Protein AF-X1BWJ1-F1 (afdb_monomer_lite)

Structure (mmCIF, N/CA/C/O backbone):
data_AF-X1BWJ1-F1
#
_entry.id   AF-X1BWJ1-F1
#
loop_
_atom_site.group_PDB
_atom_site.id
_atom_site.type_symbol
_atom_site.label_atom_id
_atom_site.label_alt_id
_atom_site.label_comp_id
_atom_site.label_asym_id
_atom_site.label_entity_id
_atom_site.label_seq_id
_atom_site.pdbx_PDB_ins_code
_atom_site.Cartn_x
_atom_site.Cartn_y
_atom_site.Cartn_z
_atom_site.occupancy
_atom_site.B_iso_or_equiv
_atom_site.auth_seq_id
_atom_site.auth_comp_id
_atom_site.auth_asym_id
_atom_site.auth_atom_id
_atom_site.pdbx_PDB_model_num
ATOM 1 N N . SER A 1 1 ? -32.780 -5.881 1.214 1.00 58.94 1 SER A N 1
ATOM 2 C CA . SER A 1 1 ? -31.706 -6.563 1.966 1.00 58.94 1 SER A CA 1
ATOM 3 C C . SER A 1 1 ? -30.610 -5.548 2.233 1.00 58.94 1 SER A C 1
ATOM 5 O O . SER A 1 1 ? -30.070 -4.997 1.285 1.00 58.94 1 SER A O 1
ATOM 7 N N . GLN A 1 2 ? -30.324 -5.221 3.494 1.00 59.91 2 GLN A N 1
ATOM 8 C CA . GLN A 1 2 ? -29.175 -4.366 3.814 1.00 59.91 2 GLN A CA 1
ATOM 9 C C . GLN A 1 2 ? -27.899 -5.117 3.380 1.00 59.91 2 GLN A C 1
ATOM 11 O O . GLN A 1 2 ? -27.811 -6.321 3.655 1.00 59.91 2 GLN A O 1
ATOM 16 N N . PRO A 1 3 ? -26.961 -4.490 2.648 1.00 76.75 3 PRO A N 1
ATOM 17 C CA . PRO A 1 3 ? -25.812 -5.194 2.094 1.00 76.75 3 PRO A CA 1
ATOM 18 C C . PRO A 1 3 ? -24.995 -5.833 3.216 1.00 76.75 3 PRO A C 1
ATOM 20 O O . PRO A 1 3 ? -24.876 -5.292 4.317 1.00 76.75 3 PRO A O 1
ATOM 23 N N . THR A 1 4 ? -24.425 -7.001 2.932 1.00 77.50 4 THR A N 1
ATOM 24 C CA . THR A 1 4 ? -23.675 -7.849 3.872 1.00 77.50 4 THR A CA 1
ATOM 25 C C . THR A 1 4 ? -22.637 -7.064 4.680 1.00 77.50 4 THR A C 1
ATOM 27 O O . THR A 1 4 ? -22.402 -7.370 5.846 1.00 77.50 4 THR A O 1
ATOM 30 N N . PHE A 1 5 ? -22.075 -6.013 4.079 1.00 83.88 5 PHE A N 1
ATOM 31 C CA . PHE A 1 5 ? -21.098 -5.116 4.683 1.00 83.88 5 PHE A CA 1
ATOM 32 C C . PHE A 1 5 ? -21.645 -4.302 5.865 1.00 83.88 5 PHE A C 1
ATOM 34 O O . PHE A 1 5 ? -21.020 -4.284 6.923 1.00 83.88 5 PHE A O 1
ATOM 41 N N . SER A 1 6 ? -22.835 -3.703 5.744 1.00 87.94 6 SER A N 1
ATOM 42 C CA . SER A 1 6 ? -23.442 -2.922 6.833 1.00 87.94 6 SER A CA 1
ATOM 43 C C . SER A 1 6 ? -23.671 -3.788 8.071 1.00 87.94 6 SER A C 1
ATOM 45 O O . SER A 1 6 ? -23.297 -3.410 9.175 1.00 87.94 6 SER A O 1
ATOM 47 N N . ARG A 1 7 ? -24.160 -5.022 7.879 1.00 88.19 7 ARG A N 1
ATOM 48 C CA . ARG A 1 7 ? -24.383 -5.963 8.988 1.00 88.19 7 ARG A CA 1
ATOM 49 C C . ARG A 1 7 ? -23.083 -6.395 9.676 1.00 88.19 7 ARG A C 1
ATOM 51 O O . ARG A 1 7 ? -23.094 -6.719 10.862 1.00 88.19 7 ARG A O 1
ATOM 58 N N . ILE A 1 8 ? -21.975 -6.463 8.936 1.00 89.31 8 ILE A N 1
ATOM 59 C CA . ILE A 1 8 ? -20.651 -6.766 9.499 1.00 89.31 8 ILE A CA 1
ATOM 60 C C . ILE A 1 8 ? -20.165 -5.589 10.353 1.00 89.31 8 ILE A C 1
ATOM 62 O O . ILE A 1 8 ? -19.704 -5.815 11.471 1.00 89.31 8 ILE A O 1
ATOM 66 N N . LEU A 1 9 ? -20.326 -4.359 9.859 1.00 92.56 9 LEU A N 1
ATOM 67 C CA . LEU A 1 9 ? -19.985 -3.126 10.574 1.00 92.56 9 LEU A CA 1
ATOM 68 C C . LEU A 1 9 ? -20.763 -2.981 11.883 1.00 92.56 9 LEU A C 1
ATOM 70 O O . LEU A 1 9 ? -20.151 -2.792 12.933 1.00 92.56 9 LEU A O 1
ATOM 74 N N . ASP A 1 10 ? -22.082 -3.173 11.848 1.00 94.12 10 ASP A N 1
ATOM 75 C CA . ASP A 1 10 ? -22.925 -3.074 13.045 1.00 94.12 10 ASP A CA 1
ATOM 76 C C . ASP A 1 10 ? -22.483 -4.068 14.128 1.00 94.12 10 ASP A C 1
ATOM 78 O O . ASP A 1 10 ? -22.333 -3.718 15.301 1.00 94.12 10 ASP A O 1
ATOM 82 N N . LYS A 1 11 ? -22.182 -5.311 13.732 1.00 92.25 11 LYS A N 1
ATOM 83 C CA . LYS A 1 11 ? -21.661 -6.334 14.650 1.00 92.25 11 LYS A CA 1
ATOM 84 C C . LYS A 1 11 ? -20.271 -5.996 15.188 1.00 92.25 11 LYS A C 1
ATOM 86 O O . LYS A 1 11 ? -19.964 -6.359 16.323 1.00 92.25 11 LYS A O 1
ATOM 91 N N . ALA A 1 12 ? -19.417 -5.359 14.390 1.00 91.19 12 ALA A N 1
ATOM 92 C CA . ALA A 1 12 ? -18.093 -4.934 14.831 1.00 91.19 12 ALA A CA 1
ATOM 93 C C . ALA A 1 12 ? -18.202 -3.834 15.894 1.00 91.19 12 ALA A C 1
ATOM 95 O O . ALA A 1 12 ? -17.608 -3.970 16.963 1.00 91.19 12 ALA A O 1
ATOM 96 N N . HIS A 1 13 ? -19.028 -2.811 15.652 1.00 94.00 13 HIS A N 1
ATOM 97 C CA . HIS A 1 13 ? -19.278 -1.743 16.619 1.00 94.00 13 HIS A CA 1
ATOM 98 C C . HIS A 1 13 ? -19.829 -2.286 17.938 1.00 94.00 13 HIS A C 1
ATOM 100 O O . HIS A 1 13 ? -19.282 -1.971 18.990 1.00 94.00 13 HIS A O 1
ATOM 106 N N . GLN A 1 14 ? -20.820 -3.182 17.894 1.00 94.06 14 GLN A N 1
ATOM 107 C CA . GLN A 1 14 ? -21.369 -3.805 19.104 1.00 94.06 14 GLN A CA 1
ATOM 108 C C . GLN A 1 14 ? -20.294 -4.504 19.949 1.00 94.06 14 GLN A C 1
ATOM 110 O O . GLN A 1 14 ? -20.240 -4.304 21.161 1.00 94.06 14 GLN A O 1
ATOM 115 N N . LYS A 1 15 ? -19.404 -5.286 19.323 1.00 91.00 15 LYS A N 1
ATOM 116 C CA . LYS A 1 15 ? -18.316 -5.985 20.030 1.00 91.00 15 LYS A CA 1
ATOM 117 C C . LYS A 1 15 ? -17.322 -5.021 20.672 1.00 91.00 15 LYS A C 1
ATOM 119 O O . LYS A 1 15 ? -16.887 -5.264 21.796 1.00 91.00 15 LYS A O 1
ATOM 124 N N . VAL A 1 16 ? -16.960 -3.949 19.966 1.00 91.88 16 VAL A N 1
ATOM 125 C CA . VAL A 1 16 ? -16.027 -2.935 20.475 1.00 91.88 16 VAL A CA 1
ATOM 126 C C . VAL A 1 16 ? -16.653 -2.181 21.643 1.00 91.88 16 VAL A C 1
ATOM 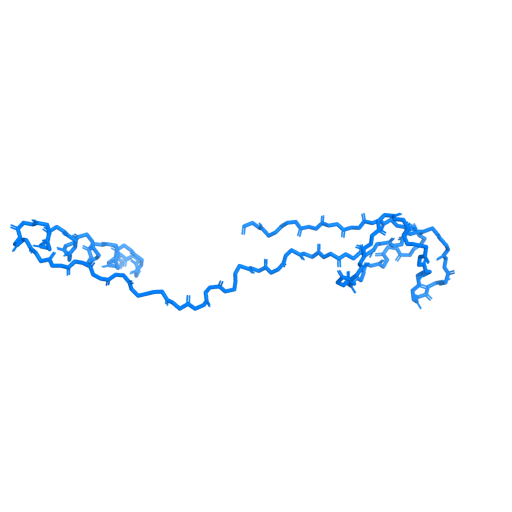128 O O . VAL A 1 16 ? -16.046 -2.106 22.707 1.00 91.88 16 VAL A O 1
ATOM 131 N N . THR A 1 17 ? -17.885 -1.692 21.489 1.00 94.88 17 THR A N 1
ATOM 132 C CA . THR A 1 17 ? -18.605 -0.980 22.552 1.00 94.88 17 THR A CA 1
ATOM 133 C C . THR A 1 17 ? -18.762 -1.848 23.795 1.00 94.88 17 THR A C 1
ATOM 135 O O . THR A 1 17 ? -18.483 -1.389 24.899 1.00 94.88 17 THR A O 1
ATOM 138 N N . GLN A 1 18 ? -19.132 -3.119 23.626 1.00 93.56 18 GLN A N 1
ATOM 139 C CA . GLN A 1 18 ? -19.242 -4.050 24.743 1.00 93.56 18 GLN A CA 1
ATOM 140 C C . GLN A 1 18 ? -17.902 -4.238 25.464 1.00 93.56 18 GLN A C 1
ATOM 142 O O . GLN A 1 18 ? -17.850 -4.213 26.690 1.00 93.56 18 GLN A O 1
ATOM 147 N N . ALA A 1 19 ? -16.813 -4.417 24.713 1.00 93.06 19 ALA A N 1
ATOM 148 C CA . ALA A 1 19 ? -15.495 -4.593 25.304 1.00 93.06 19 ALA A CA 1
ATOM 149 C C . ALA A 1 19 ? -15.041 -3.359 26.098 1.00 93.06 19 ALA A C 1
ATOM 151 O O . ALA A 1 19 ? -14.467 -3.517 27.171 1.00 93.06 19 ALA A O 1
ATOM 152 N N . LEU A 1 20 ? -15.345 -2.152 25.609 1.00 92.94 20 LEU A N 1
ATOM 153 C CA . LEU A 1 20 ? -15.023 -0.900 26.295 1.00 92.94 20 LEU A CA 1
ATOM 154 C C . LEU A 1 20 ? -15.826 -0.716 27.590 1.00 92.94 20 LEU A C 1
ATOM 156 O O . LEU A 1 20 ? -15.246 -0.359 28.609 1.00 92.94 20 LEU A O 1
ATOM 160 N N . ILE A 1 21 ? -17.137 -0.980 27.564 1.00 96.06 21 ILE A N 1
ATOM 161 C CA . ILE A 1 21 ? -18.015 -0.811 28.736 1.00 96.06 21 ILE A CA 1
ATOM 162 C C . ILE A 1 21 ? -17.694 -1.839 29.826 1.00 96.06 21 ILE A C 1
ATOM 164 O O . ILE A 1 21 ? -17.661 -1.504 31.005 1.00 96.06 21 ILE A O 1
ATOM 168 N N . GLU A 1 22 ? -17.448 -3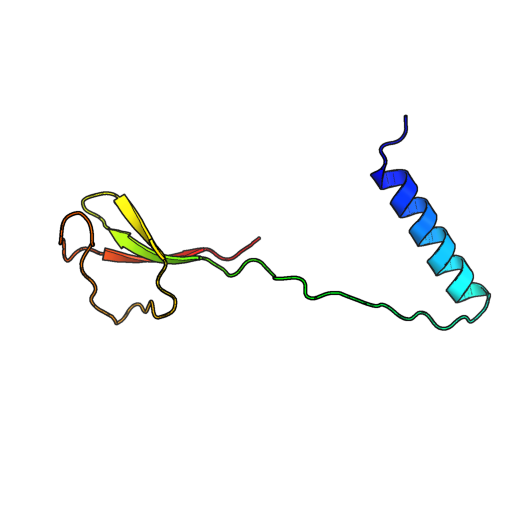.091 29.441 1.00 94.88 22 GLU A N 1
ATOM 169 C CA . GLU A 1 22 ? -17.206 -4.190 30.384 1.00 94.88 22 GLU A CA 1
ATOM 170 C C . GLU A 1 22 ? -15.724 -4.323 30.790 1.00 94.88 22 GLU A C 1
ATOM 172 O O . GLU A 1 22 ? -15.373 -5.231 31.540 1.00 94.88 22 GLU A O 1
ATOM 177 N N . GLY A 1 23 ? -14.837 -3.455 30.287 1.00 90.75 23 GLY A N 1
ATOM 178 C CA . GLY A 1 23 ? -13.403 -3.496 30.596 1.00 90.75 23 GLY A CA 1
ATOM 179 C C . GLY A 1 23 ? -12.683 -4.740 30.059 1.00 90.75 23 GLY A C 1
ATOM 180 O O . GLY A 1 23 ? -11.713 -5.210 30.654 1.00 90.75 23 GLY A O 1
ATOM 181 N N . LYS A 1 24 ? -13.154 -5.312 28.944 1.00 89.69 24 LYS A N 1
ATOM 182 C CA . LYS A 1 24 ? -12.542 -6.497 28.329 1.00 89.69 24 LYS A CA 1
ATOM 183 C C . LYS A 1 24 ? -11.258 -6.133 27.593 1.00 89.69 24 LYS A C 1
ATOM 185 O O . LYS A 1 24 ? -11.161 -5.108 26.923 1.00 89.69 24 LYS A O 1
ATOM 190 N N . TYR A 1 25 ? -10.304 -7.056 27.618 1.00 88.25 25 TYR A N 1
ATOM 191 C CA . TYR A 1 25 ? -9.111 -6.968 26.784 1.00 88.25 25 TYR A CA 1
ATOM 192 C C . TYR A 1 25 ? -9.462 -7.179 25.305 1.00 88.25 25 TYR A C 1
ATOM 194 O O . TYR A 1 25 ? -9.973 -8.234 24.922 1.00 88.25 25 TYR A O 1
ATOM 202 N N . ILE A 1 26 ? -9.153 -6.194 24.459 1.00 85.69 26 ILE A N 1
ATOM 203 C CA . ILE A 1 26 ? -9.277 -6.315 23.003 1.00 85.69 26 ILE A CA 1
ATOM 204 C C . ILE A 1 26 ? -7.938 -6.796 22.450 1.00 85.69 26 ILE A C 1
ATOM 206 O O . ILE A 1 26 ? -6.930 -6.099 22.543 1.00 85.69 26 ILE A O 1
ATOM 210 N N . ARG A 1 27 ? -7.927 -7.985 21.843 1.00 83.38 27 ARG A N 1
ATOM 211 C CA . ARG A 1 27 ? -6.757 -8.515 21.138 1.00 83.38 27 ARG A CA 1
ATOM 212 C C . ARG A 1 27 ? -7.050 -8.601 19.650 1.00 83.38 27 ARG A C 1
ATOM 214 O O . ARG A 1 27 ? -7.892 -9.385 19.218 1.00 83.38 27 ARG A O 1
ATOM 221 N N . VAL A 1 28 ? -6.356 -7.775 18.876 1.00 80.56 28 VAL A N 1
ATOM 222 C CA . VAL A 1 28 ? -6.440 -7.777 17.416 1.00 80.56 28 VAL A CA 1
ATOM 223 C C . VAL A 1 28 ? -5.440 -8.797 16.884 1.00 80.56 28 VAL A C 1
ATOM 225 O O . VAL A 1 28 ? -4.246 -8.701 17.158 1.00 80.56 28 VAL A O 1
ATOM 228 N N . TYR A 1 29 ? -5.932 -9.779 16.134 1.00 77.69 29 TYR A N 1
ATOM 229 C CA . TYR A 1 29 ? -5.098 -10.717 15.390 1.00 77.69 29 TYR A CA 1
ATOM 230 C C . TYR A 1 29 ? -5.205 -10.372 13.906 1.00 77.69 29 TYR A C 1
ATOM 232 O O . TYR A 1 29 ? -6.294 -10.416 13.335 1.00 77.69 29 TYR A O 1
ATOM 240 N N . GLY A 1 30 ? -4.083 -10.000 13.298 1.00 71.56 30 GLY A N 1
ATOM 241 C CA . GLY A 1 30 ? -3.951 -9.853 11.851 1.00 71.56 30 GLY A CA 1
ATOM 242 C C . GLY A 1 30 ? -3.276 -11.083 11.246 1.00 71.56 30 GLY A C 1
ATOM 243 O O . GLY A 1 30 ? -2.444 -11.716 11.893 1.00 71.56 30 GLY A O 1
ATOM 244 N N . GLY A 1 31 ? -3.633 -11.420 10.008 1.00 66.38 31 GLY A N 1
ATOM 245 C CA . GLY A 1 31 ? -2.815 -12.285 9.154 1.00 66.38 31 GLY A CA 1
ATOM 246 C C . GLY A 1 31 ? -1.788 -11.461 8.373 1.00 66.38 31 GLY A C 1
ATOM 247 O O . GLY A 1 31 ? -1.851 -10.232 8.381 1.00 66.38 31 GLY A O 1
ATOM 248 N N . ASN A 1 32 ? -0.870 -12.127 7.665 1.00 63.59 32 ASN A N 1
ATOM 249 C CA . ASN A 1 32 ? -0.003 -11.454 6.694 1.00 63.59 32 ASN A CA 1
ATOM 250 C C . ASN A 1 32 ? -0.870 -10.835 5.591 1.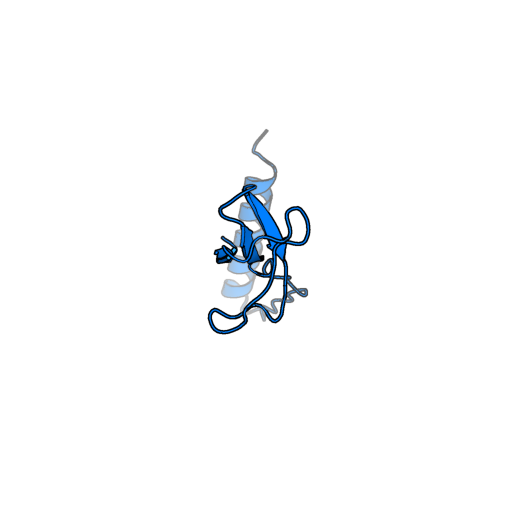00 63.59 32 ASN A C 1
ATOM 252 O O . ASN A 1 32 ? -1.300 -11.516 4.660 1.00 63.59 32 ASN A O 1
ATOM 256 N N . ILE A 1 33 ? -1.134 -9.537 5.704 1.00 60.81 33 ILE A N 1
ATOM 257 C CA . ILE A 1 33 ? -1.619 -8.746 4.586 1.00 60.81 33 ILE A CA 1
ATOM 258 C C . ILE A 1 33 ? -0.419 -8.490 3.681 1.00 60.81 33 ILE A C 1
ATOM 260 O O . ILE A 1 33 ? 0.462 -7.694 3.992 1.00 60.81 33 ILE A O 1
ATOM 264 N N . ASN A 1 34 ? -0.364 -9.200 2.556 1.00 59.38 34 ASN A N 1
ATOM 265 C CA . ASN A 1 34 ? 0.515 -8.796 1.472 1.00 59.38 34 ASN A CA 1
ATOM 266 C C . ASN A 1 34 ? -0.060 -7.489 0.928 1.00 59.38 34 ASN A C 1
ATOM 268 O O . ASN A 1 34 ? -0.954 -7.506 0.081 1.00 59.38 34 ASN A O 1
ATOM 272 N N . LEU A 1 35 ? 0.423 -6.359 1.450 1.00 61.00 35 LEU A N 1
ATOM 273 C CA . LEU A 1 35 ? 0.396 -5.104 0.707 1.00 61.00 35 LEU A CA 1
ATOM 274 C C . LEU A 1 35 ? 0.917 -5.471 -0.682 1.00 61.00 35 LEU A C 1
ATOM 276 O O . LEU A 1 35 ? 2.009 -6.038 -0.786 1.00 61.00 35 LEU A O 1
ATOM 280 N N . LYS A 1 36 ? 0.085 -5.308 -1.720 1.00 64.00 36 LYS A N 1
ATOM 281 C CA . LYS A 1 36 ? 0.473 -5.680 -3.085 1.00 64.00 36 LYS A CA 1
ATOM 282 C C . LYS A 1 36 ? 1.833 -5.043 -3.333 1.00 64.00 36 LYS A C 1
ATOM 284 O O . LYS A 1 36 ? 1.961 -3.842 -3.138 1.00 64.00 36 LYS A O 1
ATOM 289 N N . LYS A 1 37 ? 2.860 -5.827 -3.665 1.00 68.38 37 LYS A N 1
ATOM 290 C CA . LYS A 1 37 ? 4.163 -5.240 -3.985 1.00 68.38 37 LYS A CA 1
ATOM 291 C C . LYS A 1 37 ? 3.944 -4.247 -5.129 1.00 68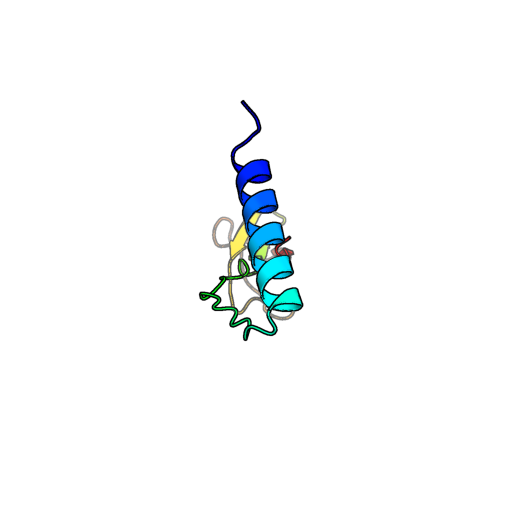.38 37 LYS A C 1
ATOM 293 O O . LYS A 1 37 ? 3.206 -4.552 -6.067 1.00 68.38 37 LYS A O 1
ATOM 298 N N . GLY A 1 38 ? 4.515 -3.051 -5.008 1.00 74.06 38 GLY A N 1
ATOM 299 C CA . GLY A 1 38 ? 4.506 -2.098 -6.111 1.00 74.06 38 GLY A CA 1
ATOM 300 C C . GLY A 1 38 ? 5.193 -2.716 -7.319 1.00 74.06 38 GLY A C 1
ATOM 301 O O . GLY A 1 38 ? 6.196 -3.411 -7.161 1.00 74.06 38 GLY A O 1
ATOM 302 N N . PHE A 1 39 ? 4.649 -2.476 -8.508 1.00 84.06 39 PHE A N 1
ATOM 303 C CA . PHE A 1 39 ? 5.304 -2.907 -9.734 1.00 84.06 39 PHE A CA 1
ATOM 304 C C . PHE A 1 39 ? 6.613 -2.135 -9.863 1.00 84.06 39 PHE A C 1
ATOM 306 O O . PHE A 1 39 ? 6.614 -0.901 -9.805 1.00 84.06 39 PHE A O 1
ATOM 313 N N . LYS A 1 40 ? 7.719 -2.849 -10.055 1.00 89.88 40 LYS A N 1
ATOM 314 C CA . LYS A 1 40 ? 9.040 -2.260 -10.247 1.00 89.88 40 LYS A CA 1
ATOM 315 C C . LYS A 1 40 ? 9.706 -2.933 -11.437 1.00 89.88 40 LYS A C 1
ATOM 317 O O . LYS A 1 40 ? 9.886 -4.144 -11.442 1.00 89.88 40 LYS A O 1
ATOM 322 N N . GLY A 1 41 ? 10.059 -2.160 -12.454 1.00 91.69 41 GLY A N 1
ATOM 323 C CA . GLY A 1 41 ? 10.549 -2.730 -13.698 1.00 91.69 41 GLY A CA 1
ATOM 324 C C . GLY A 1 41 ? 10.942 -1.682 -14.725 1.00 91.69 41 GLY A C 1
ATOM 325 O O . GLY A 1 41 ? 11.379 -0.579 -14.383 1.00 91.69 41 GLY A O 1
ATOM 326 N N . TYR A 1 42 ? 10.783 -2.038 -15.994 1.00 92.75 42 TYR A N 1
ATOM 327 C CA . TYR A 1 42 ? 11.140 -1.195 -17.127 1.00 92.75 42 TYR A CA 1
ATOM 328 C C . TYR A 1 42 ? 10.042 -1.204 -18.187 1.00 92.75 42 TYR A C 1
ATOM 330 O O . TYR A 1 42 ? 9.299 -2.175 -18.309 1.00 92.75 42 TYR A O 1
ATOM 338 N N . GLY A 1 43 ? 9.973 -0.125 -18.963 1.00 91.19 43 GLY A N 1
ATOM 339 C CA . GLY A 1 43 ? 9.187 -0.036 -20.193 1.00 91.19 43 GLY A CA 1
ATOM 340 C C . GLY A 1 43 ? 10.077 0.296 -21.388 1.00 91.19 43 GLY A C 1
ATOM 341 O O . GLY A 1 43 ? 11.112 0.949 -21.235 1.00 91.19 43 GLY A O 1
ATOM 342 N N . CYS A 1 44 ? 9.712 -0.164 -22.583 1.00 92.69 44 CYS A N 1
ATOM 343 C CA . CYS A 1 44 ? 10.432 0.142 -23.820 1.00 92.69 44 CYS A CA 1
ATOM 344 C C . CYS A 1 44 ? 9.738 1.246 -24.623 1.00 92.69 44 CYS A C 1
ATOM 346 O O . CYS A 1 44 ? 8.563 1.121 -24.938 1.00 92.69 44 CYS A O 1
ATOM 348 N N . LEU A 1 45 ? 10.493 2.260 -25.059 1.00 89.44 45 LEU A N 1
ATOM 349 C CA . LEU A 1 45 ? 9.969 3.361 -25.886 1.00 89.44 45 LEU A CA 1
ATOM 350 C C . LEU A 1 45 ? 9.623 2.953 -27.327 1.00 89.44 45 LEU A C 1
ATOM 352 O O . LEU A 1 45 ? 8.848 3.636 -27.981 1.00 89.44 45 LEU A O 1
ATOM 356 N N . ASN A 1 46 ? 10.205 1.863 -27.838 1.00 90.06 46 ASN A N 1
ATOM 357 C CA . ASN A 1 46 ? 10.046 1.461 -29.242 1.00 90.06 46 ASN A CA 1
ATOM 358 C C . ASN A 1 46 ? 8.928 0.444 -29.485 1.00 90.06 46 ASN A C 1
ATOM 360 O O . ASN A 1 46 ? 8.506 0.267 -30.624 1.00 90.06 46 ASN A O 1
ATOM 364 N N . CYS A 1 47 ? 8.508 -0.298 -28.460 1.00 90.38 47 CYS A N 1
ATOM 365 C CA . CYS A 1 47 ? 7.493 -1.344 -28.622 1.00 90.38 47 CYS A CA 1
ATOM 366 C C . CYS A 1 47 ? 6.468 -1.401 -27.487 1.00 90.38 47 CYS A C 1
ATOM 368 O O . CYS A 1 47 ? 5.697 -2.360 -27.445 1.00 90.38 47 CYS A O 1
ATOM 370 N N . ASP A 1 48 ? 6.507 -0.422 -26.574 1.00 89.19 48 ASP A N 1
ATOM 371 C CA . ASP A 1 48 ? 5.617 -0.278 -25.413 1.00 89.19 48 ASP A CA 1
ATOM 372 C C . ASP A 1 48 ? 5.537 -1.515 -24.503 1.00 89.19 48 ASP A C 1
ATOM 374 O O . ASP A 1 48 ? 4.607 -1.685 -23.720 1.00 89.19 48 ASP A O 1
ATOM 378 N N . GLU A 1 49 ? 6.530 -2.402 -24.585 1.00 91.12 49 GLU A N 1
ATOM 379 C CA . GLU A 1 49 ? 6.603 -3.579 -23.728 1.00 91.12 49 GLU A CA 1
ATOM 380 C C . GLU A 1 49 ? 7.060 -3.170 -22.324 1.00 91.12 49 GLU A C 1
ATOM 382 O O . GLU A 1 49 ? 8.115 -2.545 -22.173 1.00 91.12 49 GLU A O 1
ATOM 387 N N . GLU A 1 50 ? 6.297 -3.569 -21.308 1.00 92.06 50 GLU A N 1
ATOM 388 C CA . GLU A 1 50 ? 6.611 -3.375 -19.892 1.00 92.06 50 GLU A CA 1
ATOM 389 C C . GLU A 1 50 ? 6.884 -4.725 -19.227 1.00 92.06 50 GLU A C 1
ATOM 391 O O . GLU A 1 50 ? 6.151 -5.691 -19.438 1.00 92.06 50 GLU A O 1
ATOM 396 N N . TRP A 1 51 ? 7.918 -4.805 -18.392 1.00 91.31 51 TRP A N 1
ATOM 397 C CA . TRP A 1 51 ? 8.235 -6.024 -17.647 1.00 91.31 51 TRP A CA 1
ATOM 398 C C . TRP A 1 51 ? 8.757 -5.708 -16.249 1.00 91.31 51 TRP A C 1
ATOM 400 O O . TRP A 1 51 ? 9.367 -4.663 -16.016 1.00 91.31 51 TRP A O 1
ATOM 410 N N . GLU A 1 52 ? 8.504 -6.624 -15.317 1.00 89.88 52 GLU A N 1
ATOM 411 C CA . GLU A 1 52 ? 8.911 -6.504 -13.918 1.00 89.88 52 GLU A CA 1
ATOM 412 C C . GLU A 1 52 ? 10.357 -6.991 -13.716 1.00 89.88 52 GLU A C 1
ATOM 414 O O . GLU A 1 52 ? 10.774 -7.998 -14.291 1.00 89.88 52 GLU A O 1
ATOM 419 N N . ASP A 1 53 ? 11.128 -6.270 -12.902 1.00 87.56 53 ASP A N 1
ATOM 420 C CA . ASP A 1 53 ? 12.479 -6.639 -12.466 1.00 87.56 53 ASP A CA 1
ATOM 421 C C . ASP A 1 53 ? 12.700 -6.099 -11.040 1.00 87.56 53 ASP A C 1
ATOM 423 O O . ASP A 1 53 ? 12.786 -4.889 -10.813 1.00 87.56 53 ASP A O 1
ATOM 427 N N . GLU A 1 54 ? 12.811 -6.998 -10.055 1.00 82.44 54 GLU A N 1
ATOM 428 C CA . GLU A 1 54 ? 12.997 -6.631 -8.640 1.00 82.44 54 GLU A CA 1
ATOM 429 C C . GLU A 1 54 ? 14.272 -5.784 -8.419 1.00 82.44 54 GLU A C 1
ATOM 431 O O . GLU A 1 54 ? 14.314 -4.881 -7.569 1.00 82.44 54 GLU A O 1
ATOM 436 N N . LEU A 1 55 ? 15.299 -6.006 -9.245 1.00 82.75 55 LEU A N 1
ATOM 437 C CA . LEU A 1 55 ? 16.575 -5.290 -9.234 1.00 82.75 55 LEU A CA 1
ATOM 438 C C . LEU A 1 55 ? 16.582 -4.081 -10.180 1.00 82.75 55 LEU A C 1
ATOM 440 O O . LEU A 1 55 ? 17.653 -3.533 -10.463 1.00 82.75 55 LEU A O 1
ATOM 444 N N . ALA A 1 56 ? 15.419 -3.648 -10.676 1.00 85.38 56 ALA A N 1
ATOM 445 C CA . ALA A 1 56 ? 15.346 -2.478 -11.533 1.00 85.38 56 ALA A CA 1
ATOM 446 C C . ALA A 1 56 ? 15.909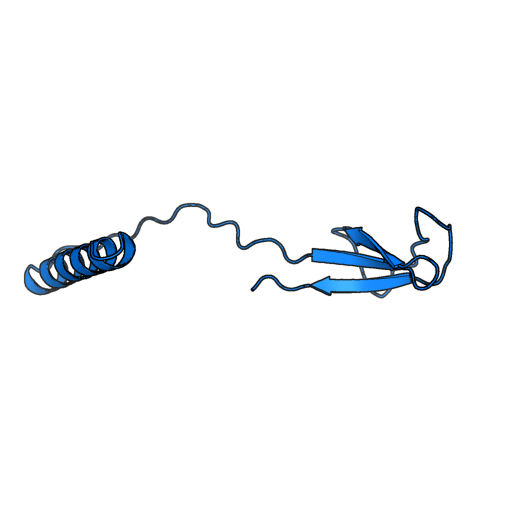 -1.238 -10.815 1.00 85.38 56 ALA A C 1
ATOM 448 O O . ALA A 1 56 ? 15.650 -0.975 -9.638 1.00 85.38 56 ALA A O 1
ATOM 449 N N . SER A 1 57 ? 16.713 -0.470 -11.536 1.00 84.44 57 SER A N 1
ATOM 450 C CA . SER A 1 57 ? 17.312 0.790 -11.105 1.00 84.44 57 SER A CA 1
ATOM 451 C C . SER A 1 57 ? 17.447 1.713 -12.312 1.00 84.44 57 SER A C 1
ATOM 453 O O . SER A 1 57 ? 17.648 1.241 -13.435 1.00 84.44 57 SER A O 1
ATOM 455 N N . LYS A 1 58 ? 17.389 3.029 -12.077 1.00 82.38 58 LYS A N 1
ATOM 456 C CA . LYS A 1 58 ? 17.607 4.058 -13.109 1.00 82.38 58 LYS A CA 1
ATOM 457 C C . LYS A 1 58 ? 19.002 3.980 -13.742 1.00 82.38 58 LYS A C 1
ATOM 459 O O . LYS A 1 58 ? 19.176 4.394 -14.880 1.00 82.38 58 LYS A O 1
ATOM 464 N N . GLU A 1 59 ? 19.985 3.452 -13.018 1.00 81.12 59 GLU A N 1
ATOM 465 C CA . GLU A 1 59 ? 21.390 3.399 -13.449 1.00 81.12 59 GLU A CA 1
ATOM 466 C C . GLU A 1 59 ? 21.708 2.164 -14.303 1.00 81.12 59 GLU A C 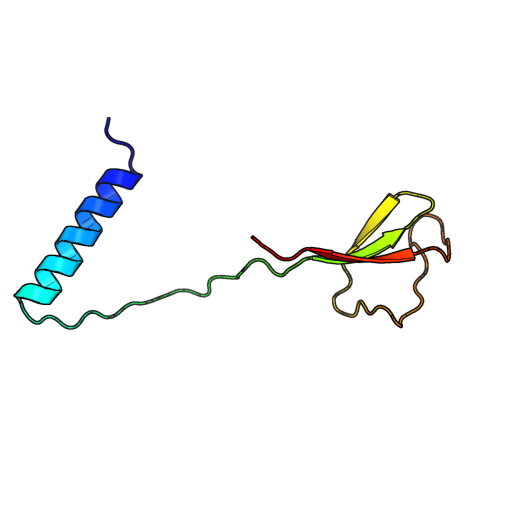1
ATOM 468 O O . GLU A 1 59 ? 22.701 2.128 -15.034 1.00 81.12 59 GLU A O 1
ATOM 473 N N . ARG A 1 60 ? 20.863 1.132 -14.226 1.00 82.75 60 ARG A N 1
ATOM 474 C CA . ARG A 1 60 ? 21.096 -0.134 -14.913 1.00 82.75 60 ARG A CA 1
ATOM 475 C C . ARG A 1 60 ? 20.616 -0.038 -16.357 1.00 82.75 60 ARG A C 1
ATOM 477 O O . ARG A 1 60 ? 19.434 0.155 -16.628 1.00 82.75 60 ARG A O 1
ATOM 484 N N . LYS A 1 61 ? 21.546 -0.235 -17.291 1.00 81.62 61 LYS A N 1
ATOM 485 C CA . LYS A 1 61 ? 21.248 -0.315 -18.724 1.00 81.62 61 LYS A CA 1
ATOM 486 C C . LYS A 1 61 ? 20.757 -1.718 -19.064 1.00 81.62 61 LYS A C 1
ATOM 488 O O . LYS A 1 61 ? 21.548 -2.659 -19.102 1.00 81.62 61 LYS A O 1
ATOM 493 N N . VAL A 1 62 ? 19.460 -1.850 -19.308 1.00 85.69 62 VAL A N 1
ATOM 494 C CA . VAL A 1 62 ? 18.840 -3.082 -19.810 1.00 85.69 62 VAL A CA 1
ATOM 495 C C . VAL A 1 62 ? 18.410 -2.894 -21.263 1.00 85.69 62 VAL A C 1
ATOM 497 O O . VAL A 1 62 ? 18.278 -1.771 -21.741 1.00 85.69 62 VAL A O 1
ATOM 500 N N . HIS A 1 63 ? 18.240 -3.996 -21.985 1.00 88.69 63 HIS A N 1
ATOM 501 C CA . HIS A 1 63 ? 17.700 -3.979 -23.343 1.00 88.69 63 HIS A CA 1
ATOM 502 C C . HIS A 1 63 ? 16.298 -4.571 -23.310 1.00 88.69 63 HIS A C 1
ATOM 504 O O . HIS A 1 63 ? 16.032 -5.475 -22.517 1.00 88.69 63 HIS A O 1
ATOM 510 N N . CYS A 1 64 ? 15.418 -4.090 -24.185 1.00 88.06 64 CYS A N 1
ATOM 511 C CA . CYS A 1 64 ? 14.080 -4.657 -24.289 1.00 88.06 64 CYS A CA 1
ATOM 512 C C . CYS A 1 64 ? 14.150 -6.141 -24.706 1.00 88.06 64 CYS A C 1
ATOM 514 O O . CYS A 1 64 ? 14.795 -6.450 -25.714 1.00 88.06 64 CYS A O 1
ATOM 516 N N . PRO A 1 65 ? 13.463 -7.062 -24.004 1.00 88.31 65 PRO A N 1
ATOM 517 C CA . PRO A 1 65 ? 13.480 -8.486 -24.346 1.00 88.31 65 PRO A CA 1
ATOM 518 C C . PRO A 1 65 ? 12.820 -8.790 -25.701 1.00 88.31 65 PRO A C 1
ATOM 520 O O . PRO A 1 65 ? 13.157 -9.786 -26.337 1.00 88.31 65 PRO A O 1
ATOM 523 N N . LYS A 1 66 ? 11.913 -7.923 -26.169 1.00 90.00 66 LYS A N 1
ATOM 524 C CA . LYS A 1 66 ? 11.122 -8.123 -27.391 1.00 90.00 66 LYS A CA 1
ATOM 525 C C . LYS A 1 66 ? 11.800 -7.565 -28.640 1.00 90.00 66 LYS A C 1
ATOM 527 O O . LYS A 1 66 ? 11.976 -8.279 -29.621 1.00 90.00 66 LYS A O 1
ATOM 532 N N . CYS A 1 67 ? 12.206 -6.295 -28.605 1.00 89.19 67 CYS A N 1
ATOM 533 C CA . CYS A 1 67 ? 12.772 -5.602 -29.769 1.00 89.19 67 CYS A CA 1
ATOM 534 C C . CYS A 1 67 ? 14.286 -5.346 -29.676 1.00 89.19 67 CYS A C 1
ATOM 536 O O . CYS A 1 67 ? 14.870 -4.830 -30.624 1.00 89.19 67 CYS A O 1
ATOM 538 N N . LYS A 1 68 ? 14.935 -5.691 -28.551 1.00 86.56 68 LYS A N 1
ATOM 539 C CA . LYS A 1 68 ? 16.372 -5.460 -28.280 1.00 86.56 68 LYS A CA 1
ATOM 540 C C . LYS A 1 68 ? 16.809 -3.991 -28.325 1.00 86.56 68 LYS A C 1
ATOM 542 O O . LYS A 1 68 ? 18.007 -3.704 -28.336 1.00 86.56 68 LYS A O 1
ATOM 547 N N . ALA A 1 69 ? 15.860 -3.055 -28.307 1.00 87.50 69 ALA A N 1
ATOM 548 C CA . ALA A 1 69 ? 16.160 -1.635 -28.226 1.00 87.50 69 ALA A CA 1
ATOM 549 C C . ALA A 1 69 ? 16.866 -1.283 -26.908 1.00 87.50 69 ALA A C 1
ATOM 551 O O . ALA A 1 69 ? 16.619 -1.893 -25.864 1.00 87.50 69 ALA A O 1
ATOM 552 N N . LYS A 1 70 ? 17.729 -0.263 -26.977 1.00 88.00 70 LYS A N 1
ATOM 553 C CA . LYS A 1 70 ? 18.423 0.341 -25.825 1.00 88.00 70 LYS A CA 1
ATOM 554 C C . LYS A 1 70 ? 17.587 1.409 -25.119 1.00 88.00 70 LYS A C 1
ATOM 556 O O . LYS A 1 70 ? 17.914 1.806 -24.007 1.00 88.00 70 LYS A O 1
ATOM 561 N N . GLU A 1 71 ? 16.539 1.886 -25.781 1.00 88.38 71 GLU A N 1
ATOM 562 C CA . GLU A 1 71 ? 15.645 2.930 -25.289 1.00 88.38 71 GLU A CA 1
ATOM 563 C C . GLU A 1 71 ? 14.593 2.309 -24.370 1.00 88.38 71 GLU A C 1
ATOM 565 O O . GLU A 1 71 ? 13.530 1.845 -24.797 1.00 88.38 71 GLU A O 1
ATOM 570 N N . VAL A 1 72 ? 14.949 2.250 -23.091 1.00 91.31 72 VAL A N 1
ATOM 571 C CA . VAL A 1 72 ? 14.117 1.734 -22.005 1.00 91.31 72 VAL A CA 1
ATOM 572 C C . VAL A 1 72 ? 14.058 2.767 -20.882 1.00 91.31 72 VAL A C 1
ATOM 574 O O . VAL A 1 72 ? 15.053 3.437 -20.601 1.00 91.31 72 VAL A O 1
ATOM 577 N N . TYR A 1 73 ? 12.904 2.905 -20.237 1.00 89.62 73 TYR A N 1
ATOM 578 C CA . TYR A 1 73 ? 12.703 3.788 -19.090 1.00 89.62 73 TYR A CA 1
ATOM 579 C C . TYR A 1 73 ? 12.380 2.981 -17.835 1.00 89.62 73 TYR A C 1
ATOM 581 O O . TYR A 1 73 ? 11.815 1.891 -17.894 1.00 89.62 73 TYR A O 1
ATOM 589 N N . TYR A 1 74 ? 12.763 3.526 -16.683 1.00 90.88 74 TYR A N 1
ATOM 590 C CA . TYR A 1 74 ? 12.469 2.936 -15.382 1.00 90.88 74 TYR A CA 1
ATOM 591 C C . TYR A 1 74 ? 10.999 3.171 -15.017 1.00 90.88 74 TYR A C 1
ATOM 593 O O . TYR A 1 74 ? 10.538 4.313 -15.044 1.00 90.88 74 TYR A O 1
ATOM 601 N N . LEU A 1 75 ? 10.282 2.103 -14.665 1.00 88.50 75 LEU A N 1
ATOM 602 C CA . LEU A 1 75 ? 8.853 2.124 -14.364 1.00 88.50 75 LEU A CA 1
ATOM 603 C C . LEU A 1 75 ? 8.608 1.637 -12.933 1.00 88.50 75 LEU A C 1
ATOM 605 O O . LEU A 1 75 ? 8.988 0.526 -12.565 1.00 88.50 75 LEU A O 1
ATOM 609 N N . VAL A 1 76 ? 7.944 2.472 -12.133 1.00 88.69 76 VAL A N 1
ATOM 610 C CA . VAL A 1 76 ? 7.485 2.129 -10.782 1.00 88.69 76 VAL A CA 1
ATOM 611 C C . VAL A 1 76 ? 6.015 2.492 -10.670 1.00 88.69 76 VAL A C 1
ATOM 613 O O . VAL A 1 76 ? 5.641 3.616 -11.002 1.00 88.69 76 VAL A O 1
ATOM 616 N N . ARG A 1 77 ? 5.186 1.557 -10.206 1.00 84.94 77 ARG A N 1
ATOM 617 C CA . ARG A 1 77 ? 3.785 1.820 -9.860 1.00 84.94 77 ARG A CA 1
ATOM 618 C C . ARG A 1 77 ? 3.572 1.434 -8.407 1.00 84.94 77 ARG A C 1
ATOM 620 O O . ARG A 1 77 ? 3.692 0.261 -8.052 1.00 84.94 77 ARG A O 1
ATOM 627 N N . GLU A 1 78 ? 3.282 2.421 -7.571 1.00 77.06 78 GLU A N 1
ATOM 628 C CA . GLU A 1 78 ? 2.927 2.164 -6.180 1.00 77.06 78 GLU A CA 1
ATOM 629 C C . GLU A 1 78 ? 1.536 1.522 -6.093 1.00 77.06 78 GLU A C 1
ATOM 631 O O . GLU A 1 78 ? 0.638 1.864 -6.870 1.00 77.06 78 GLU A O 1
ATOM 636 N N . PRO A 1 79 ? 1.357 0.549 -5.188 1.00 69.44 79 PRO A N 1
ATOM 637 C CA . PRO A 1 79 ? 0.050 -0.024 -4.918 1.00 69.44 79 PRO A CA 1
ATOM 638 C C . PRO A 1 79 ? -0.828 1.036 -4.230 1.00 69.44 79 PRO A C 1
ATOM 640 O O . PRO A 1 79 ? -0.358 1.739 -3.337 1.00 69.44 79 PRO A O 1
ATOM 643 N N . LEU A 1 80 ? -2.091 1.142 -4.658 1.00 59.69 80 LEU A N 1
ATOM 644 C CA . LEU A 1 80 ? -3.133 1.903 -3.953 1.00 59.69 80 LEU A CA 1
ATOM 645 C C . LEU A 1 80 ? -3.477 1.260 -2.605 1.00 59.69 80 LEU A C 1
ATOM 647 O O . LEU A 1 80 ? -3.538 0.005 -2.560 1.00 59.69 80 LEU A O 1
#

Radius of gyration: 23.71 Å; chains: 1; bounding box: 53×16×60 Å

Foldseek 3Di:
DPDPVVVVVVVVVVVVVVCVVVVHDDDDDDDPDPQPPKFWFKAAPPPRDTDGDPPDDQPDQDADPPPRDSRMGTDTGHRD

Secondary structure (DSSP, 8-state):
---HHHHHHHHHHHHHHHHHHTTPPP--------PPPPEEEEEETTT--EEE-TT--TT-----TTT--S-EEEEEE---

Organism: NCBI:txid412755

Sequence (80 aa):
SQPTFSRILDKAHQKVTQALIEGKYIRVYGGNINLKKGFKGYGCLNCDEEWEDELASKERKVHCPKCKAKEVYYLVREPL

pLDDT: mean 84.38, std 9.95, range [58.94, 96.06]